Protein AF-A0A5C1AJJ4-F1 (afdb_monomer_lite)

Organism: NCBI:txid2598579

Foldseek 3Di:
DDADQDFQQNLLVVVLVVCLVVQADPVRDGDCVSVLLVVLCVLVCVQGRRPGLQPQAQVSLVVSLVVCQVVQAAQVSSQVSLVSVLVSVVVCVVVSNYDPVRSVRSVPRDGDDPPPDSRDHDDDDDDDDD

Secondary structure (DSSP, 8-state):
-PPP--BHHHHHHHHHHHHHHHSB-TTSPBPHHHHHHHHHHHHHHHHHTTSBGGG--HHHHHHHHHHHHHTT--HHHHHHHHHHHHHHHHHHHHTTSS-HHHHHHHHT-PPPPTTSSSSPPPPP-PPPP-

pLDDT: mean 89.38, std 11.58, range [46.22, 98.19]

InterPro domains:
  IPR011010 DNA breaking-rejoining enzyme, catalytic core [SSF56349] (7-107)

Sequence (130 aa):
MTHPDVSLNELILAFLTHAKTHCRRADGTATNEQMEFRQAFKPLKKLHGESLAAEFGPAKLKAVREAMVEAGICRTLVNRRVLRVRFLFRWAVEQEMVLTTVYHSLKTVIGLQFGRTPAPETDPITPVEA

Radius of gyration: 16.15 Å; chains: 1; bounding box: 48×40×42 Å

Structure (mmCIF, N/CA/C/O backbone):
data_AF-A0A5C1AJJ4-F1
#
_entry.id   AF-A0A5C1AJJ4-F1
#
loop_
_atom_site.group_PDB
_atom_site.id
_atom_site.type_symbol
_atom_site.label_atom_id
_atom_site.label_alt_id
_atom_site.label_comp_id
_atom_site.label_asym_id
_atom_site.label_entity_id
_atom_site.label_seq_id
_atom_site.pdbx_PDB_ins_code
_atom_site.Cartn_x
_atom_site.Cartn_y
_atom_site.Cartn_z
_atom_site.occupancy
_atom_site.B_iso_or_equiv
_atom_site.auth_seq_id
_atom_site.auth_comp_id
_atom_site.auth_asym_id
_atom_site.auth_atom_id
_atom_site.pdbx_PDB_model_num
ATOM 1 N N . MET A 1 1 ? -12.024 -3.814 21.677 1.00 46.22 1 MET A N 1
ATOM 2 C CA . MET A 1 1 ? -11.658 -2.439 21.284 1.00 46.22 1 MET A CA 1
ATOM 3 C C . MET A 1 1 ? -12.117 -2.249 19.853 1.00 46.22 1 MET A C 1
ATOM 5 O O . MET A 1 1 ? -11.572 -2.878 18.955 1.00 46.22 1 MET A O 1
ATOM 9 N N . THR A 1 2 ? -13.207 -1.513 19.670 1.00 53.50 2 THR A N 1
ATOM 10 C CA . THR A 1 2 ? -13.737 -1.108 18.365 1.00 53.50 2 THR A CA 1
ATOM 11 C C . THR A 1 2 ? -12.929 0.096 17.895 1.00 53.50 2 THR A C 1
ATOM 13 O O . THR A 1 2 ? -12.893 1.117 18.575 1.00 53.50 2 THR A O 1
ATOM 16 N N . HIS A 1 3 ? -12.211 -0.058 16.786 1.00 63.03 3 HIS A N 1
ATOM 17 C CA . HIS A 1 3 ? -11.563 1.067 16.115 1.00 63.03 3 HIS A CA 1
ATOM 18 C C . HIS A 1 3 ? -12.622 1.871 15.354 1.00 63.03 3 HIS A C 1
ATOM 20 O O . HIS A 1 3 ? -13.657 1.299 15.009 1.00 63.03 3 HIS A O 1
ATOM 26 N N . PRO A 1 4 ? -12.400 3.173 15.114 1.00 70.44 4 PRO A N 1
ATOM 27 C CA . PRO A 1 4 ? -13.341 3.990 14.357 1.00 70.44 4 PRO A CA 1
ATOM 28 C C . PRO A 1 4 ? -13.596 3.403 12.960 1.00 70.44 4 PRO A C 1
ATOM 30 O O . PRO A 1 4 ? -12.679 2.872 12.328 1.00 70.44 4 PRO A O 1
ATOM 33 N N . ASP A 1 5 ? -14.834 3.530 12.475 1.00 84.56 5 ASP A N 1
ATOM 34 C CA . ASP A 1 5 ? -15.271 3.094 11.141 1.00 84.56 5 ASP A CA 1
ATOM 35 C C . ASP A 1 5 ? -14.694 4.009 10.049 1.00 84.56 5 ASP A C 1
ATOM 37 O O . ASP A 1 5 ? -15.394 4.791 9.413 1.00 84.56 5 ASP A O 1
ATOM 41 N N . VAL A 1 6 ? -13.375 3.945 9.859 1.00 94.31 6 VAL A N 1
ATOM 42 C CA . VAL A 1 6 ? -12.645 4.755 8.880 1.00 94.31 6 VAL A CA 1
ATOM 43 C C . VAL A 1 6 ? -12.639 4.042 7.531 1.00 94.31 6 VAL A C 1
ATOM 45 O O . VAL A 1 6 ? -12.158 2.910 7.404 1.00 94.31 6 VAL A O 1
ATOM 48 N N . SER A 1 7 ? -13.119 4.721 6.493 1.00 96.81 7 SER A N 1
ATOM 49 C CA . SER A 1 7 ? -13.002 4.266 5.107 1.00 96.81 7 SER A CA 1
ATOM 50 C C . SER A 1 7 ? -11.563 4.369 4.592 1.00 96.81 7 SER A C 1
ATOM 52 O O . SER A 1 7 ? -10.743 5.162 5.064 1.00 96.81 7 SER A O 1
ATOM 54 N N . LEU A 1 8 ? -11.228 3.606 3.551 1.00 96.94 8 LEU A N 1
ATOM 55 C CA . LEU A 1 8 ? -9.907 3.717 2.927 1.00 96.94 8 LEU A CA 1
ATOM 56 C C . LEU A 1 8 ? -9.646 5.100 2.320 1.00 96.94 8 LEU A C 1
ATOM 58 O O . LEU A 1 8 ? -8.504 5.555 2.330 1.00 96.94 8 LEU A O 1
ATOM 62 N N . ASN A 1 9 ? -10.676 5.791 1.833 1.00 97.00 9 ASN A N 1
ATOM 63 C CA . ASN A 1 9 ? -10.563 7.165 1.350 1.00 97.00 9 ASN A CA 1
ATOM 64 C C . ASN A 1 9 ? -10.148 8.131 2.462 1.00 97.00 9 ASN A C 1
ATOM 66 O O . ASN A 1 9 ? -9.228 8.927 2.260 1.00 97.00 9 ASN A O 1
ATOM 70 N N . GLU A 1 10 ? -10.787 8.046 3.627 1.00 96.69 10 GLU A N 1
ATOM 71 C CA . GLU A 1 10 ? -10.448 8.868 4.791 1.00 96.69 10 GLU A CA 1
ATOM 72 C C . GLU A 1 10 ? -9.045 8.546 5.300 1.00 96.69 10 GLU A C 1
ATOM 74 O O . GLU A 1 10 ? -8.256 9.461 5.537 1.00 96.69 10 GLU A O 1
ATOM 79 N N . LEU A 1 11 ? -8.684 7.260 5.366 1.00 96.56 11 LEU A N 1
ATOM 80 C CA . LEU A 1 11 ? -7.344 6.843 5.768 1.00 96.56 11 LEU A CA 1
ATOM 81 C C . LEU A 1 11 ? -6.264 7.382 4.814 1.00 96.56 11 LEU A C 1
ATOM 83 O O . LEU A 1 11 ? -5.248 7.923 5.254 1.00 96.56 11 LEU A O 1
ATOM 87 N N . ILE A 1 12 ? -6.485 7.272 3.500 1.00 96.38 12 ILE A N 1
ATOM 88 C CA . ILE A 1 12 ? -5.578 7.816 2.480 1.00 96.38 12 ILE A CA 1
ATOM 89 C C . ILE A 1 12 ? -5.474 9.339 2.613 1.00 96.38 12 ILE A C 1
ATOM 91 O O . ILE A 1 12 ? -4.375 9.887 2.516 1.00 96.38 12 ILE A O 1
ATOM 95 N N . LEU A 1 13 ? -6.591 10.038 2.824 1.00 94.94 13 LEU A N 1
ATOM 96 C CA . LEU A 1 13 ? -6.607 11.494 2.960 1.00 94.94 13 LEU A CA 1
ATOM 97 C C . LEU A 1 13 ? -5.840 11.956 4.207 1.00 94.94 13 LEU A C 1
ATOM 99 O O . LEU A 1 13 ? -5.026 12.883 4.113 1.00 94.94 13 LEU A O 1
ATOM 103 N N . ALA A 1 14 ? -6.054 11.287 5.342 1.00 94.81 14 ALA A N 1
ATOM 104 C CA . ALA A 1 14 ? -5.349 11.548 6.592 1.00 94.81 14 ALA A CA 1
ATOM 105 C C . ALA A 1 14 ? -3.838 11.336 6.419 1.00 94.81 14 ALA A C 1
ATOM 107 O O . ALA A 1 14 ? -3.043 12.236 6.704 1.00 94.81 14 ALA A O 1
ATOM 108 N N . PHE A 1 15 ? -3.438 10.207 5.825 1.00 94.56 15 PHE A N 1
ATOM 109 C CA . PHE A 1 15 ? -2.032 9.918 5.553 1.00 94.56 15 PHE A CA 1
ATOM 110 C C . PHE A 1 15 ? -1.399 10.931 4.599 1.00 94.56 15 PHE A C 1
ATOM 112 O O . PHE A 1 15 ? -0.300 11.410 4.850 1.00 94.56 15 PHE A O 1
ATOM 119 N N . LEU A 1 16 ? -2.063 11.291 3.497 1.00 91.06 16 LEU A N 1
ATOM 120 C CA . LEU A 1 16 ? -1.509 12.263 2.549 1.00 91.06 16 LEU A CA 1
ATOM 121 C C . LEU A 1 16 ? -1.379 13.657 3.171 1.00 91.06 16 LEU A C 1
ATOM 123 O O . LEU A 1 16 ? -0.497 14.417 2.775 1.00 91.06 16 LEU A O 1
ATOM 127 N N . THR A 1 17 ? -2.229 13.998 4.138 1.00 90.00 17 THR A N 1
ATOM 128 C CA . THR A 1 17 ? -2.101 15.232 4.923 1.00 90.00 17 THR A CA 1
ATOM 129 C C . THR A 1 17 ? -0.878 15.176 5.837 1.00 90.00 17 THR A C 1
ATOM 131 O O . THR A 1 17 ? -0.090 16.119 5.842 1.00 90.00 17 THR A O 1
ATOM 134 N N . HIS A 1 18 ? -0.650 14.047 6.511 1.00 88.25 18 HIS A N 1
ATOM 135 C CA . HIS A 1 18 ? 0.548 13.809 7.319 1.00 88.25 18 HIS A CA 1
ATOM 136 C C . HIS A 1 18 ? 1.841 13.779 6.476 1.00 88.25 18 HIS A C 1
ATOM 138 O O . HIS A 1 18 ? 2.830 14.434 6.801 1.00 88.25 18 HIS A O 1
ATOM 144 N N . ALA A 1 19 ? 1.837 13.094 5.333 1.00 83.31 19 ALA A N 1
ATOM 145 C CA . ALA A 1 19 ? 2.994 13.007 4.445 1.00 83.31 19 ALA A CA 1
ATOM 146 C C . ALA A 1 19 ? 3.391 14.380 3.877 1.00 83.31 19 ALA A C 1
ATOM 148 O O . ALA A 1 19 ? 4.573 14.651 3.685 1.00 83.31 19 ALA A O 1
ATOM 149 N N . LYS A 1 20 ? 2.433 15.289 3.645 1.00 76.12 20 LYS A N 1
ATOM 150 C CA . LYS A 1 20 ? 2.729 16.659 3.183 1.00 76.12 20 LYS A CA 1
ATOM 151 C C . LYS A 1 20 ? 3.569 17.470 4.168 1.00 76.12 20 LYS A C 1
ATOM 153 O O . LYS A 1 20 ? 4.304 18.356 3.726 1.00 76.12 20 LYS A O 1
ATOM 158 N N . THR A 1 21 ? 3.436 17.226 5.470 1.00 70.56 21 THR A N 1
ATOM 159 C CA . THR A 1 21 ? 4.193 17.967 6.487 1.00 70.56 21 THR A CA 1
ATOM 160 C C . THR A 1 21 ? 5.609 17.418 6.652 1.00 70.56 21 THR A C 1
ATOM 162 O O . THR A 1 21 ? 6.518 18.201 6.901 1.00 70.56 21 THR A O 1
ATOM 165 N N . HIS A 1 22 ? 5.813 16.116 6.418 1.00 64.75 22 HIS A N 1
ATOM 166 C CA . HIS A 1 22 ? 7.095 15.432 6.634 1.00 64.75 22 HIS A CA 1
ATOM 167 C C . HIS A 1 22 ? 7.957 15.306 5.366 1.00 64.75 22 HIS A C 1
ATOM 169 O O . HIS A 1 22 ? 9.180 15.376 5.432 1.00 64.75 22 HIS A O 1
ATOM 175 N N . CYS A 1 23 ? 7.345 15.164 4.188 1.00 60.78 23 CYS A N 1
ATOM 176 C CA . CYS A 1 23 ? 8.046 14.996 2.912 1.00 60.78 23 CYS A CA 1
ATOM 177 C C . CYS A 1 23 ? 8.377 16.356 2.273 1.00 60.78 23 CYS A C 1
ATOM 179 O O . CYS A 1 23 ? 7.888 16.682 1.181 1.00 60.78 23 CYS A O 1
ATOM 181 N N . ARG A 1 24 ? 9.179 17.164 2.972 1.00 65.50 24 ARG A N 1
ATOM 182 C CA . ARG A 1 24 ? 9.757 18.411 2.458 1.00 65.50 24 ARG A CA 1
ATOM 183 C C . ARG A 1 24 ? 11.272 18.309 2.461 1.00 65.50 24 ARG A C 1
ATOM 185 O O . ARG A 1 24 ? 11.867 17.802 3.407 1.00 65.50 24 ARG A O 1
ATOM 192 N N . ARG A 1 25 ? 11.898 18.788 1.391 1.00 63.78 25 ARG A N 1
ATOM 193 C CA . ARG A 1 25 ? 13.344 19.024 1.390 1.00 63.78 25 ARG A CA 1
ATOM 194 C C . ARG A 1 25 ? 13.670 20.191 2.327 1.00 63.78 25 ARG A C 1
ATOM 196 O O . ARG A 1 25 ? 12.783 20.966 2.686 1.00 63.78 25 ARG A O 1
ATOM 203 N N . ALA A 1 26 ? 14.945 20.340 2.681 1.00 61.88 26 ALA A N 1
ATOM 204 C CA . ALA A 1 26 ? 15.425 21.469 3.484 1.00 61.88 26 ALA A CA 1
ATOM 205 C C . ALA A 1 26 ? 15.096 22.842 2.853 1.00 61.88 26 ALA A C 1
ATOM 207 O O . ALA A 1 26 ? 14.958 23.825 3.569 1.00 61.88 26 ALA A O 1
ATOM 208 N N . ASP A 1 27 ? 14.905 22.892 1.528 1.00 67.50 27 ASP A N 1
ATOM 209 C CA . ASP A 1 27 ? 14.486 24.077 0.762 1.00 67.50 27 ASP A CA 1
ATOM 210 C C . ASP A 1 27 ? 12.955 24.308 0.729 1.00 67.50 27 ASP A C 1
ATOM 212 O O . ASP A 1 27 ? 12.471 25.225 0.069 1.00 67.50 27 ASP A O 1
ATOM 216 N N . GLY A 1 28 ? 12.167 23.468 1.410 1.00 61.25 28 GLY A N 1
ATOM 217 C CA . GLY A 1 28 ? 10.707 23.559 1.466 1.00 61.25 28 GLY A CA 1
ATOM 218 C C . GLY A 1 28 ? 9.960 22.944 0.275 1.00 61.25 28 GLY A C 1
ATOM 219 O O . GLY A 1 28 ? 8.726 22.845 0.338 1.00 61.25 28 GLY A O 1
ATOM 220 N N . THR A 1 29 ? 10.659 22.481 -0.771 1.00 65.19 29 THR A N 1
ATOM 221 C CA . THR A 1 29 ? 10.046 21.825 -1.937 1.00 65.19 29 THR A CA 1
ATOM 222 C C . THR A 1 29 ? 9.507 20.438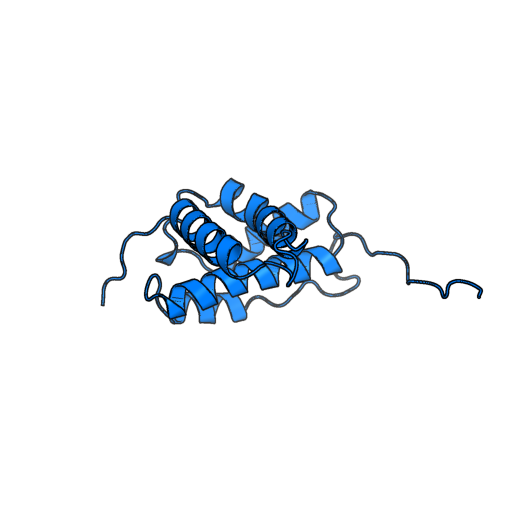 -1.588 1.00 65.19 29 THR A C 1
ATOM 224 O O . THR A 1 29 ? 10.063 19.705 -0.763 1.00 65.19 29 THR A O 1
ATOM 227 N N . ALA A 1 30 ? 8.398 20.053 -2.227 1.00 60.81 30 ALA A N 1
ATOM 228 C CA . ALA A 1 30 ? 7.847 18.712 -2.075 1.00 60.81 30 ALA A CA 1
ATOM 229 C C . ALA A 1 30 ? 8.808 17.679 -2.687 1.00 60.81 30 ALA A C 1
ATOM 231 O O . ALA A 1 30 ? 9.270 17.830 -3.823 1.00 60.81 30 ALA A O 1
ATOM 232 N N . THR A 1 31 ? 9.108 16.608 -1.953 1.00 65.44 31 THR A N 1
ATOM 233 C CA . THR A 1 31 ? 9.854 15.477 -2.516 1.00 65.44 31 THR A CA 1
ATOM 234 C C . THR A 1 31 ? 8.965 14.663 -3.463 1.00 65.44 31 THR A C 1
ATOM 236 O O . THR A 1 31 ? 7.742 14.592 -3.304 1.00 65.44 31 THR A O 1
ATOM 239 N N . ASN A 1 32 ? 9.590 13.977 -4.431 1.00 74.44 32 ASN A N 1
ATOM 240 C CA . ASN A 1 32 ? 8.899 13.047 -5.341 1.00 74.44 32 ASN A CA 1
ATOM 241 C C . ASN A 1 32 ? 8.155 11.928 -4.586 1.00 74.44 32 ASN A C 1
ATOM 243 O O . ASN A 1 32 ? 7.237 11.313 -5.119 1.00 74.44 32 ASN A O 1
ATOM 247 N N . GLU A 1 33 ? 8.504 11.696 -3.323 1.00 76.75 33 GLU A N 1
ATOM 248 C CA . GLU A 1 33 ? 7.881 10.719 -2.437 1.00 76.75 33 GLU A CA 1
ATOM 249 C C . GLU A 1 33 ? 6.369 10.933 -2.254 1.00 76.75 33 GLU A C 1
ATOM 251 O O . GLU A 1 33 ? 5.604 9.968 -2.267 1.00 76.75 33 GLU A O 1
ATOM 256 N N . GLN A 1 34 ? 5.899 12.186 -2.192 1.00 80.56 34 GLN A N 1
ATOM 257 C CA . GLN A 1 34 ? 4.458 12.457 -2.127 1.00 80.56 34 GLN A CA 1
ATOM 258 C C . GLN A 1 34 ? 3.734 11.999 -3.399 1.00 80.56 34 GLN A C 1
ATOM 260 O O . GLN A 1 34 ? 2.620 11.471 -3.333 1.00 80.56 34 GLN A O 1
ATOM 265 N N . MET A 1 35 ? 4.359 12.199 -4.563 1.00 85.25 35 MET A N 1
ATOM 266 C CA . MET A 1 35 ? 3.819 11.735 -5.840 1.00 85.25 35 MET A CA 1
ATOM 267 C C . MET A 1 35 ? 3.778 10.206 -5.871 1.00 85.25 35 MET A C 1
ATOM 269 O O . MET A 1 35 ? 2.763 9.622 -6.243 1.00 85.25 35 MET A O 1
ATOM 273 N N . GLU A 1 36 ? 4.838 9.554 -5.398 1.00 90.12 36 GLU A N 1
ATOM 274 C CA . GLU A 1 36 ? 4.926 8.098 -5.320 1.00 90.12 36 GLU A CA 1
ATOM 275 C C . GLU A 1 36 ? 3.828 7.473 -4.447 1.00 90.12 36 GLU A C 1
ATOM 277 O O . GLU A 1 36 ? 3.243 6.458 -4.833 1.00 90.12 36 GLU A O 1
ATOM 282 N N . PHE A 1 37 ? 3.493 8.084 -3.304 1.00 92.06 37 PHE A N 1
ATOM 283 C CA . PHE A 1 37 ? 2.361 7.646 -2.481 1.00 92.06 37 PHE A CA 1
ATOM 284 C C . PHE A 1 37 ? 1.029 7.802 -3.213 1.00 92.06 37 PHE A C 1
ATOM 286 O O . PHE A 1 37 ? 0.247 6.853 -3.274 1.00 92.06 37 PHE A O 1
ATOM 293 N N . ARG A 1 38 ? 0.782 8.956 -3.847 1.00 92.44 38 ARG A N 1
ATOM 294 C CA . ARG A 1 38 ? -0.447 9.171 -4.632 1.00 92.44 38 ARG A CA 1
ATOM 295 C C . ARG A 1 38 ? -0.593 8.141 -5.752 1.00 92.44 38 ARG A C 1
ATOM 297 O O . ARG A 1 38 ? -1.678 7.592 -5.939 1.00 92.44 38 ARG A O 1
ATOM 304 N N . GLN A 1 39 ? 0.492 7.845 -6.465 1.00 94.62 39 GLN A N 1
ATOM 305 C CA . GLN A 1 39 ? 0.500 6.840 -7.530 1.00 94.62 39 GLN A CA 1
ATOM 306 C C . GLN A 1 39 ? 0.273 5.422 -6.988 1.00 94.62 39 GLN A C 1
ATOM 308 O O . GLN A 1 39 ? -0.450 4.639 -7.605 1.00 94.62 39 GLN A O 1
ATOM 313 N N . ALA A 1 40 ? 0.841 5.091 -5.825 1.00 95.44 40 ALA A N 1
ATOM 314 C CA . ALA A 1 40 ? 0.626 3.802 -5.171 1.00 95.44 40 ALA A CA 1
ATOM 315 C C . ALA A 1 40 ? -0.822 3.619 -4.686 1.00 95.44 40 ALA A C 1
ATOM 317 O O . ALA A 1 40 ? -1.366 2.521 -4.790 1.00 95.44 40 ALA A O 1
ATOM 318 N N . PHE A 1 41 ? -1.461 4.684 -4.193 1.00 96.75 41 PHE A N 1
ATOM 319 C CA . PHE A 1 41 ? -2.816 4.624 -3.635 1.00 96.75 41 PHE A CA 1
ATOM 320 C C . PHE A 1 41 ? -3.927 4.755 -4.679 1.00 96.75 41 PHE A C 1
ATOM 322 O O . PHE A 1 41 ? -5.072 4.432 -4.381 1.00 96.75 41 PHE A O 1
ATOM 329 N N . LYS A 1 42 ? -3.623 5.178 -5.912 1.00 96.50 42 LYS A N 1
ATOM 330 C CA . LYS A 1 42 ? -4.615 5.298 -6.993 1.00 96.50 42 LYS A CA 1
ATOM 331 C C . LYS A 1 42 ? -5.439 4.011 -7.226 1.00 96.50 42 LYS A C 1
ATOM 333 O O . LYS A 1 42 ? -6.666 4.115 -7.214 1.00 96.50 42 LYS A O 1
ATOM 338 N N . PRO A 1 43 ? -4.841 2.812 -7.401 1.00 97.19 43 PRO A N 1
ATOM 339 C CA . PRO A 1 43 ? -5.613 1.573 -7.553 1.00 97.19 43 PRO A CA 1
ATOM 340 C C . PRO A 1 43 ? -6.323 1.145 -6.260 1.00 97.19 43 PRO A C 1
ATOM 342 O O . PRO A 1 43 ? -7.446 0.657 -6.328 1.00 97.19 43 PRO A O 1
ATOM 345 N N . LEU A 1 44 ? -5.724 1.393 -5.087 1.00 97.19 44 LEU A N 1
ATOM 346 C CA . LEU A 1 44 ? -6.358 1.138 -3.787 1.00 97.19 44 LEU A CA 1
ATOM 347 C C . LEU A 1 44 ? -7.665 1.930 -3.641 1.00 97.19 44 LEU A C 1
ATOM 349 O O . LEU A 1 44 ? -8.709 1.351 -3.357 1.00 97.19 44 LEU A O 1
ATOM 353 N N . LYS A 1 45 ? -7.610 3.239 -3.912 1.00 96.94 45 LYS A N 1
ATOM 354 C CA . LYS A 1 45 ? -8.772 4.132 -3.923 1.00 96.94 45 LYS A CA 1
ATOM 355 C C . LYS A 1 45 ? -9.831 3.660 -4.920 1.00 96.94 45 LYS A C 1
ATOM 357 O O . LYS A 1 45 ? -11.005 3.617 -4.579 1.00 96.94 45 LYS A O 1
ATOM 362 N N . LYS A 1 46 ? -9.424 3.326 -6.150 1.00 97.12 46 LYS A N 1
ATOM 363 C CA . LYS A 1 46 ? -10.355 2.936 -7.220 1.00 97.12 46 LYS A CA 1
ATOM 364 C C . LYS A 1 46 ? -11.146 1.671 -6.871 1.00 97.12 46 LYS A C 1
ATOM 366 O O . LYS A 1 46 ? -12.323 1.607 -7.191 1.00 97.12 46 LYS A O 1
ATOM 371 N N . LEU A 1 47 ? -10.500 0.676 -6.263 1.00 97.31 47 LEU A N 1
ATOM 372 C CA . LEU A 1 47 ? -11.115 -0.630 -6.005 1.00 97.31 47 LEU A CA 1
ATOM 373 C C . LEU A 1 47 ? -11.829 -0.712 -4.654 1.00 97.31 47 LEU A C 1
ATOM 375 O O . LEU A 1 47 ? -12.811 -1.436 -4.528 1.00 97.31 47 LEU A O 1
ATOM 379 N N . HIS A 1 48 ? -11.313 -0.019 -3.638 1.00 97.62 48 HIS A N 1
ATOM 380 C CA . HIS A 1 48 ? -11.729 -0.227 -2.251 1.00 97.62 48 HIS A CA 1
ATOM 381 C C . HIS A 1 48 ? -11.895 1.073 -1.455 1.00 97.62 48 HIS A C 1
ATOM 383 O O . HIS A 1 48 ? -12.012 1.009 -0.240 1.00 97.62 48 HIS A O 1
ATOM 389 N N . GLY A 1 49 ? -11.905 2.251 -2.088 1.00 95.06 49 GLY A N 1
ATOM 390 C CA . GLY A 1 49 ? -11.905 3.539 -1.379 1.00 95.06 49 GLY A CA 1
ATOM 391 C C . GLY A 1 49 ? -13.033 3.713 -0.354 1.00 95.06 49 GLY A C 1
ATOM 392 O O . GLY A 1 49 ? -12.807 4.290 0.705 1.00 95.06 49 GLY A O 1
ATOM 393 N N . GLU A 1 50 ? -14.220 3.182 -0.639 1.00 95.94 50 GLU A N 1
ATOM 394 C CA . GLU A 1 50 ? -15.392 3.253 0.250 1.00 95.94 50 GLU A CA 1
ATOM 395 C C . GLU A 1 50 ? -15.452 2.107 1.269 1.00 95.94 50 GLU A C 1
ATOM 397 O O . GLU A 1 50 ? -16.242 2.147 2.204 1.00 95.94 50 GLU A O 1
ATOM 402 N N . SER A 1 51 ? -14.613 1.078 1.118 1.00 95.12 51 SER A N 1
ATOM 403 C CA . SER A 1 51 ? -14.554 -0.020 2.080 1.00 95.12 51 SER A CA 1
ATOM 404 C C . SER A 1 51 ? -13.928 0.439 3.395 1.00 95.12 51 SER A C 1
ATOM 406 O O . SER A 1 51 ? -12.983 1.236 3.401 1.00 95.12 51 SER A O 1
ATOM 408 N N . LEU A 1 52 ? -14.388 -0.149 4.500 1.00 96.38 52 LEU A N 1
ATOM 409 C CA . LEU A 1 52 ? -13.772 0.036 5.810 1.00 96.38 52 LEU A CA 1
ATOM 410 C C . LEU A 1 52 ? -12.318 -0.448 5.795 1.00 96.38 52 LEU A C 1
ATOM 412 O O . LEU A 1 52 ? -12.006 -1.546 5.319 1.00 96.38 52 LEU A O 1
ATOM 416 N N . ALA A 1 53 ? -11.419 0.358 6.361 1.00 96.00 53 ALA A N 1
ATOM 417 C CA . ALA A 1 53 ? -10.004 0.023 6.468 1.00 96.00 53 ALA A CA 1
ATOM 418 C C . ALA A 1 53 ? -9.775 -1.220 7.346 1.00 96.00 53 ALA A C 1
ATOM 420 O O . ALA A 1 53 ? -8.868 -2.007 7.071 1.00 96.00 53 ALA A O 1
ATOM 421 N N . ALA A 1 54 ? -10.634 -1.440 8.348 1.00 94.56 54 ALA A N 1
ATOM 422 C CA . ALA A 1 54 ? -10.607 -2.619 9.214 1.00 94.56 54 ALA A CA 1
ATOM 423 C C . ALA A 1 54 ? -10.877 -3.936 8.460 1.00 94.56 54 ALA A C 1
ATOM 425 O O . ALA A 1 54 ? -10.384 -4.991 8.854 1.00 94.56 54 ALA A O 1
ATOM 426 N N . GLU A 1 55 ? -11.607 -3.879 7.345 1.00 93.94 55 GLU A N 1
ATOM 427 C CA . GLU A 1 55 ? -11.925 -5.040 6.508 1.00 93.94 55 GLU A CA 1
ATOM 428 C C . GLU A 1 55 ? -10.928 -5.238 5.360 1.00 93.94 55 GLU A C 1
ATOM 430 O O . GLU A 1 55 ? -11.142 -6.061 4.456 1.00 93.94 55 GLU A O 1
ATOM 435 N N . PHE A 1 56 ? -9.869 -4.431 5.305 1.00 96.81 56 PHE A N 1
ATOM 436 C CA . PHE A 1 56 ? -8.879 -4.551 4.253 1.00 96.81 56 PHE A CA 1
ATOM 437 C C . PHE A 1 56 ? -7.916 -5.698 4.551 1.00 96.81 56 PHE A C 1
ATOM 439 O O . PHE A 1 56 ? -7.175 -5.679 5.528 1.00 96.81 56 PHE A O 1
ATOM 446 N N . GLY A 1 57 ? -7.909 -6.708 3.682 1.00 96.94 57 GLY A N 1
ATOM 447 C CA . GLY A 1 57 ? -7.146 -7.933 3.901 1.00 96.94 57 GLY A CA 1
ATOM 448 C C . GLY A 1 57 ? -6.271 -8.349 2.717 1.00 96.94 57 GLY A C 1
ATOM 449 O O . GLY A 1 57 ? -6.260 -7.696 1.667 1.00 96.94 57 GLY A O 1
ATOM 450 N N . PRO A 1 58 ? -5.568 -9.490 2.846 1.00 98.19 58 PRO A N 1
ATOM 451 C CA . PRO A 1 58 ? -4.644 -9.996 1.832 1.00 98.19 58 PRO A CA 1
ATOM 452 C C 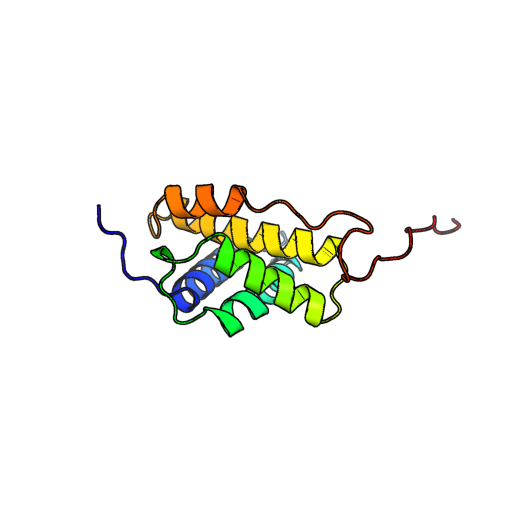. PRO A 1 58 ? -5.268 -10.168 0.442 1.00 98.19 5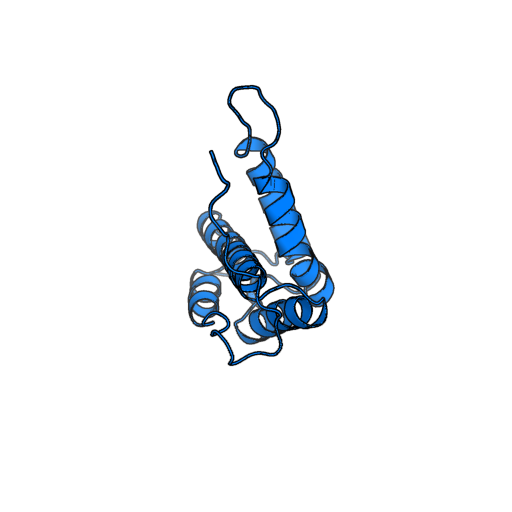8 PRO A C 1
ATOM 454 O O . PRO A 1 58 ? -4.607 -9.901 -0.558 1.00 98.19 58 PRO A O 1
ATOM 457 N N . ALA A 1 59 ? -6.535 -10.590 0.363 1.00 97.94 59 ALA A N 1
ATOM 458 C CA . ALA A 1 59 ? -7.246 -10.755 -0.906 1.00 97.94 59 ALA A CA 1
ATOM 459 C C . ALA A 1 59 ? -7.438 -9.415 -1.638 1.00 97.94 59 ALA A C 1
ATOM 461 O O . ALA A 1 59 ? -7.073 -9.295 -2.805 1.00 97.94 59 ALA A O 1
ATOM 462 N N . LYS A 1 60 ? -7.908 -8.381 -0.926 1.00 98.19 60 LYS A N 1
ATOM 463 C CA . LYS A 1 60 ? -8.066 -7.021 -1.466 1.00 98.19 60 LYS A CA 1
ATOM 464 C C . LYS A 1 60 ? -6.711 -6.425 -1.877 1.00 98.19 60 LYS A C 1
ATOM 466 O O . LYS A 1 60 ? -6.587 -5.837 -2.947 1.00 98.19 60 LYS A O 1
ATOM 471 N N . LEU A 1 61 ? -5.645 -6.663 -1.102 1.00 98.19 61 LEU A N 1
ATOM 472 C CA . LEU A 1 61 ? -4.290 -6.241 -1.486 1.00 98.19 61 LEU A CA 1
ATOM 473 C C . LEU A 1 61 ? -3.784 -6.941 -2.759 1.00 98.19 61 LEU A C 1
ATOM 475 O O . LEU A 1 61 ? -3.138 -6.304 -3.592 1.00 98.19 61 LEU A O 1
ATOM 479 N N . LYS A 1 62 ? -4.082 -8.234 -2.937 1.00 98.12 62 LYS A N 1
ATOM 480 C CA . LYS A 1 62 ? -3.764 -8.960 -4.177 1.00 98.12 62 LYS A CA 1
ATOM 481 C C . LYS A 1 62 ? -4.537 -8.399 -5.373 1.00 98.12 62 LYS A C 1
ATOM 483 O O . LYS A 1 62 ? -3.924 -8.243 -6.419 1.00 98.12 62 LYS A O 1
ATOM 488 N N . ALA A 1 63 ? -5.809 -8.032 -5.211 1.00 97.94 63 ALA A N 1
ATOM 489 C CA . ALA A 1 63 ? -6.595 -7.390 -6.270 1.00 97.94 63 ALA A CA 1
ATOM 490 C C . ALA A 1 63 ? -6.014 -6.022 -6.673 1.00 97.94 63 ALA A C 1
ATOM 492 O O . ALA A 1 63 ? -5.846 -5.735 -7.854 1.00 97.94 63 ALA A O 1
ATOM 493 N N . VAL A 1 64 ? -5.605 -5.206 -5.695 1.00 98.06 64 VAL A N 1
ATOM 494 C CA . VAL A 1 64 ? -4.901 -3.936 -5.951 1.00 98.06 64 VAL A CA 1
ATOM 495 C C . VAL A 1 64 ? -3.599 -4.159 -6.717 1.00 98.06 64 VAL A C 1
ATOM 497 O O . VAL A 1 64 ? -3.281 -3.393 -7.624 1.00 98.06 64 VAL A O 1
ATOM 500 N N . ARG A 1 65 ? -2.842 -5.199 -6.356 1.00 97.75 65 ARG A N 1
ATOM 501 C CA . ARG A 1 65 ? -1.611 -5.586 -7.048 1.00 97.75 65 ARG A CA 1
ATOM 502 C C . ARG A 1 65 ? -1.887 -6.026 -8.485 1.00 97.75 65 ARG A C 1
ATOM 504 O O . ARG A 1 65 ? -1.166 -5.588 -9.372 1.00 97.75 65 ARG A O 1
ATOM 511 N N . GLU A 1 66 ? -2.915 -6.837 -8.706 1.00 97.06 66 GLU A N 1
ATOM 512 C CA . GLU A 1 66 ? -3.304 -7.308 -10.039 1.00 97.06 66 GLU A CA 1
ATOM 513 C C . GLU A 1 66 ? -3.707 -6.144 -10.945 1.00 97.06 66 GLU A C 1
ATOM 515 O O . GLU A 1 66 ? -3.168 -6.000 -12.033 1.00 97.06 66 GLU A O 1
ATOM 520 N N . ALA A 1 67 ? -4.507 -5.203 -10.440 1.00 97.62 67 ALA A N 1
ATOM 521 C CA . ALA A 1 67 ? -4.876 -4.007 -11.195 1.00 97.62 67 ALA A CA 1
ATOM 522 C C . ALA A 1 67 ? -3.668 -3.134 -11.597 1.00 97.62 67 ALA A C 1
ATOM 524 O O . ALA A 1 67 ? -3.742 -2.374 -12.562 1.00 97.62 67 ALA A O 1
ATOM 525 N N . MET A 1 68 ? -2.545 -3.203 -10.867 1.00 97.25 68 MET A N 1
ATOM 526 C CA . MET A 1 68 ? -1.302 -2.551 -11.297 1.00 97.25 68 MET A CA 1
ATOM 527 C C . MET A 1 68 ? -0.620 -3.317 -12.436 1.00 97.25 68 MET A C 1
ATOM 529 O O . MET A 1 68 ? -0.083 -2.690 -13.346 1.00 97.25 68 MET A O 1
ATOM 533 N N . VAL A 1 69 ? -0.638 -4.650 -12.378 1.00 96.38 69 VAL A N 1
ATOM 534 C CA . VAL A 1 69 ? -0.093 -5.528 -13.422 1.00 96.38 69 VAL A CA 1
ATOM 535 C C . VAL A 1 69 ? -0.879 -5.366 -14.722 1.00 96.38 69 VAL A C 1
ATOM 537 O O . VAL A 1 69 ? -0.277 -5.122 -15.763 1.00 96.38 69 VAL A O 1
ATOM 540 N N . GLU A 1 70 ? -2.211 -5.384 -14.650 1.00 95.50 70 GLU A N 1
ATOM 541 C CA . GLU A 1 70 ? -3.115 -5.139 -15.784 1.00 95.50 70 GLU A CA 1
ATOM 542 C C . GLU A 1 70 ? -2.921 -3.747 -16.402 1.00 95.50 70 GLU A C 1
ATOM 544 O O . GLU A 1 70 ? -3.080 -3.562 -17.606 1.00 95.50 70 GLU A O 1
ATOM 549 N N . ALA A 1 71 ? -2.521 -2.760 -15.596 1.00 94.50 71 ALA A N 1
ATOM 550 C CA . ALA A 1 71 ? -2.169 -1.423 -16.070 1.00 94.50 71 ALA A CA 1
ATOM 551 C C . AL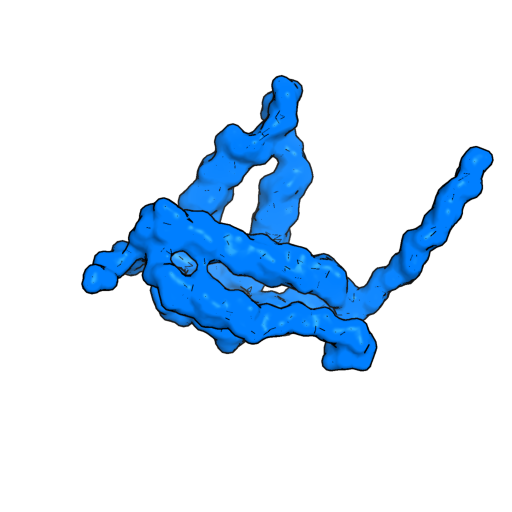A A 1 71 ? -0.774 -1.345 -16.731 1.00 94.50 71 ALA A C 1
ATOM 553 O O . ALA A 1 71 ? -0.294 -0.243 -17.000 1.00 94.50 71 ALA A O 1
ATOM 554 N N . GLY A 1 72 ? -0.100 -2.479 -16.954 1.00 94.31 72 GLY A N 1
ATOM 555 C CA . GLY A 1 72 ? 1.210 -2.553 -17.604 1.00 94.31 72 GLY A CA 1
ATOM 556 C C . GLY A 1 72 ? 2.371 -2.067 -16.733 1.00 94.31 72 GLY A C 1
ATOM 557 O O . GLY A 1 72 ? 3.436 -1.735 -17.248 1.00 94.31 72 GLY A O 1
ATOM 558 N N . ILE A 1 73 ? 2.192 -1.986 -15.411 1.00 95.69 73 ILE A N 1
ATOM 559 C CA . ILE A 1 73 ? 3.255 -1.535 -14.507 1.00 95.69 73 ILE A CA 1
ATOM 560 C C . ILE A 1 73 ? 4.256 -2.672 -14.295 1.00 95.69 73 ILE A C 1
ATOM 562 O O . ILE A 1 73 ? 3.880 -3.794 -13.957 1.00 95.69 73 ILE A O 1
ATOM 566 N N . CYS A 1 74 ? 5.549 -2.365 -14.424 1.00 94.81 74 CYS A N 1
ATOM 567 C CA . CYS A 1 74 ? 6.600 -3.359 -14.250 1.00 94.81 74 CYS A CA 1
ATOM 568 C C . CYS A 1 74 ? 6.648 -3.944 -12.827 1.00 94.81 74 CYS A C 1
ATOM 570 O O . CYS A 1 74 ? 6.370 -3.263 -11.830 1.00 94.81 74 CYS A O 1
ATOM 572 N N . ARG A 1 75 ? 7.063 -5.211 -12.717 1.00 96.06 75 ARG A N 1
ATOM 573 C CA . ARG A 1 75 ? 7.082 -6.001 -11.471 1.00 96.06 75 ARG A CA 1
ATOM 574 C C . ARG A 1 75 ? 7.729 -5.268 -10.293 1.00 96.06 75 ARG A C 1
ATOM 576 O O . ARG A 1 75 ? 7.206 -5.277 -9.175 1.00 96.06 75 ARG A O 1
ATOM 583 N N . THR A 1 76 ? 8.880 -4.639 -10.525 1.00 94.25 76 THR A N 1
ATOM 584 C CA . THR A 1 76 ? 9.650 -3.936 -9.487 1.00 94.25 76 THR A CA 1
ATOM 585 C C . THR A 1 76 ? 8.880 -2.740 -8.931 1.00 94.25 76 THR A C 1
ATOM 587 O O . THR A 1 76 ? 8.828 -2.552 -7.711 1.00 94.25 76 THR A O 1
ATOM 590 N N . LEU A 1 77 ? 8.214 -1.969 -9.795 1.00 94.75 77 LEU A N 1
ATOM 591 C CA . LEU A 1 77 ? 7.387 -0.839 -9.386 1.00 94.75 77 LEU A CA 1
ATOM 592 C C . LEU A 1 77 ? 6.090 -1.299 -8.711 1.00 94.75 77 LEU A C 1
ATOM 594 O O . LEU A 1 77 ? 5.706 -0.705 -7.701 1.00 94.75 77 LEU A O 1
ATOM 598 N N . VAL A 1 78 ? 5.462 -2.382 -9.182 1.00 97.06 78 VAL A N 1
ATOM 599 C CA . VAL A 1 78 ? 4.315 -3.000 -8.495 1.00 97.06 78 VAL A CA 1
ATOM 600 C C . VAL A 1 78 ? 4.691 -3.382 -7.063 1.00 97.06 78 VAL A C 1
ATOM 602 O O . VAL A 1 78 ? 4.021 -2.967 -6.117 1.00 97.06 78 VAL A O 1
ATOM 605 N N . ASN A 1 79 ? 5.806 -4.092 -6.871 1.00 97.06 79 ASN A N 1
ATOM 606 C CA . ASN A 1 79 ? 6.281 -4.474 -5.540 1.00 97.06 79 ASN A CA 1
ATOM 607 C C . ASN A 1 79 ? 6.546 -3.246 -4.649 1.00 97.06 79 ASN A C 1
ATOM 609 O O . ASN A 1 79 ? 6.109 -3.226 -3.496 1.00 97.06 79 ASN A O 1
ATOM 613 N N . ARG A 1 80 ? 7.183 -2.187 -5.174 1.00 95.75 80 ARG A N 1
ATOM 614 C CA . ARG A 1 80 ? 7.384 -0.927 -4.428 1.00 95.75 80 ARG A CA 1
ATOM 615 C C . ARG A 1 80 ? 6.061 -0.268 -4.029 1.00 95.75 80 ARG A C 1
ATOM 617 O O . ARG A 1 80 ? 5.923 0.189 -2.897 1.00 95.75 80 ARG A O 1
ATOM 624 N N . ARG A 1 81 ? 5.072 -0.222 -4.924 1.00 96.88 81 ARG A N 1
ATOM 625 C CA . ARG A 1 81 ? 3.752 0.364 -4.634 1.00 96.88 81 ARG A CA 1
ATOM 626 C C . ARG A 1 81 ? 2.977 -0.457 -3.602 1.00 96.88 81 ARG A C 1
ATOM 628 O O . ARG A 1 81 ? 2.400 0.129 -2.691 1.00 96.88 81 ARG A O 1
ATOM 635 N N . VAL A 1 82 ? 3.037 -1.788 -3.662 1.00 97.44 82 VAL A N 1
ATOM 636 C CA . VAL A 1 82 ? 2.456 -2.677 -2.636 1.00 97.44 82 VAL A CA 1
ATOM 637 C C . VAL A 1 82 ? 3.093 -2.437 -1.263 1.00 97.44 82 VAL A C 1
ATOM 639 O O . VAL A 1 82 ? 2.384 -2.388 -0.258 1.00 97.44 82 VAL A O 1
ATOM 642 N N . LEU A 1 83 ? 4.412 -2.225 -1.196 1.00 96.69 83 LEU A N 1
ATOM 643 C CA . LEU A 1 83 ? 5.079 -1.859 0.058 1.00 96.69 83 LEU A CA 1
ATOM 644 C C . LEU A 1 83 ? 4.587 -0.515 0.609 1.00 96.69 83 LEU A C 1
ATOM 646 O O . LEU A 1 83 ? 4.389 -0.399 1.815 1.00 96.69 83 LEU A O 1
ATOM 650 N N . ARG A 1 84 ? 4.314 0.473 -0.250 1.00 95.94 84 ARG A N 1
ATOM 651 C CA . ARG A 1 84 ? 3.728 1.757 0.172 1.00 95.94 84 ARG A CA 1
ATOM 652 C C . ARG A 1 84 ? 2.302 1.610 0.688 1.00 95.94 84 ARG A C 1
ATOM 654 O O . ARG A 1 84 ? 1.960 2.231 1.687 1.00 95.94 84 ARG A O 1
ATOM 661 N N . VAL A 1 85 ? 1.494 0.746 0.072 1.00 97.31 85 VAL A N 1
ATOM 662 C CA . VAL A 1 85 ? 0.177 0.389 0.623 1.00 97.31 85 VAL A CA 1
ATOM 663 C C . VAL A 1 85 ? 0.343 -0.235 2.007 1.00 97.31 85 VAL A C 1
ATOM 665 O O . VAL A 1 85 ? -0.312 0.191 2.945 1.00 97.31 85 VAL A O 1
ATOM 668 N N . ARG A 1 86 ? 1.276 -1.172 2.201 1.00 97.06 86 ARG A N 1
ATOM 669 C CA . ARG A 1 86 ? 1.553 -1.729 3.538 1.00 97.06 86 ARG A CA 1
ATOM 670 C C . ARG A 1 86 ? 2.034 -0.670 4.536 1.00 97.06 86 ARG A C 1
ATOM 672 O O . ARG A 1 86 ? 1.690 -0.755 5.711 1.00 97.06 86 ARG A O 1
ATOM 679 N N . PHE A 1 87 ? 2.809 0.312 4.082 1.00 95.81 87 PHE A N 1
ATOM 680 C CA . PHE A 1 87 ? 3.273 1.425 4.909 1.00 95.81 87 PHE A CA 1
ATOM 681 C C . PHE A 1 87 ? 2.117 2.312 5.391 1.00 95.81 87 PHE A C 1
ATOM 683 O O . PHE A 1 87 ? 2.101 2.673 6.563 1.00 95.81 87 PHE A O 1
ATOM 690 N N . LEU A 1 88 ? 1.112 2.570 4.544 1.00 97.06 88 LEU A N 1
ATOM 691 C CA . LEU A 1 88 ? -0.125 3.254 4.944 1.00 97.06 88 LEU A CA 1
ATOM 692 C C . LEU A 1 88 ? -0.785 2.566 6.149 1.00 97.06 88 LEU A C 1
ATOM 694 O O . LEU A 1 88 ? -1.127 3.229 7.119 1.00 97.06 88 LEU A O 1
ATOM 698 N N . PHE A 1 89 ? -0.912 1.234 6.121 1.00 97.44 89 PHE A N 1
ATOM 699 C CA . PHE A 1 89 ? -1.513 0.479 7.228 1.00 97.44 89 PHE A CA 1
ATOM 700 C C . PHE A 1 89 ? -0.621 0.402 8.464 1.00 97.44 89 PHE A C 1
ATOM 702 O O . PHE A 1 89 ? -1.136 0.396 9.575 1.00 97.44 89 PHE A O 1
ATOM 709 N N . ARG A 1 90 ? 0.707 0.375 8.303 1.00 97.00 90 ARG A N 1
ATOM 710 C CA . ARG A 1 90 ? 1.624 0.513 9.442 1.00 97.00 90 ARG A CA 1
ATOM 711 C C . ARG A 1 90 ? 1.389 1.846 10.157 1.00 97.00 90 ARG A C 1
ATOM 713 O O . ARG A 1 90 ? 1.255 1.853 11.374 1.00 97.00 90 ARG A O 1
ATOM 720 N N . TRP A 1 91 ? 1.333 2.941 9.400 1.00 96.19 91 TRP A N 1
ATOM 721 C CA . TRP A 1 91 ? 1.051 4.271 9.939 1.00 96.19 91 TRP A CA 1
ATOM 722 C C . TRP A 1 91 ? -0.343 4.335 10.577 1.00 96.19 91 TRP A C 1
ATOM 724 O O . TRP A 1 91 ? -0.496 4.861 11.669 1.00 96.19 91 TRP A O 1
ATOM 734 N N . ALA A 1 92 ? -1.351 3.717 9.960 1.00 96.12 92 ALA A N 1
ATOM 735 C CA . ALA A 1 92 ? -2.701 3.647 10.518 1.00 96.12 92 ALA A CA 1
ATOM 736 C C . ALA A 1 92 ? -2.750 2.948 11.890 1.00 96.12 92 ALA A C 1
ATOM 738 O O . ALA A 1 92 ? -3.502 3.370 12.764 1.00 96.12 92 ALA A O 1
ATOM 739 N N . VAL A 1 93 ? -1.950 1.891 12.084 1.00 96.50 93 VAL A N 1
ATOM 740 C CA . VAL A 1 93 ? -1.808 1.208 13.383 1.00 96.50 93 VAL A CA 1
ATOM 741 C C . VAL A 1 93 ? -1.137 2.120 14.410 1.00 96.50 93 VAL A C 1
ATOM 743 O O . VAL A 1 93 ? -1.572 2.161 15.553 1.00 96.50 93 VAL A O 1
ATOM 746 N N . GLU A 1 94 ? -0.106 2.866 14.007 1.00 96.06 94 GLU A N 1
ATOM 747 C CA . GLU A 1 94 ? 0.575 3.847 14.865 1.00 96.06 94 GLU A CA 1
ATOM 748 C C . GLU A 1 94 ? -0.365 4.971 15.330 1.00 96.06 94 GLU A C 1
ATOM 750 O O . GLU A 1 94 ? -0.230 5.457 16.446 1.00 96.06 94 GLU A O 1
ATOM 755 N N . GLN A 1 95 ? -1.339 5.349 14.500 1.00 95.25 95 GLN A N 1
ATOM 756 C CA . GLN A 1 95 ? -2.369 6.342 14.824 1.00 95.25 95 GLN A CA 1
ATOM 757 C C . GLN A 1 95 ? -3.626 5.738 15.481 1.00 95.25 95 GLN A C 1
ATOM 759 O O . GLN A 1 95 ? -4.645 6.415 15.577 1.00 95.25 95 GLN A O 1
ATOM 764 N N . GLU A 1 96 ? -3.597 4.457 15.866 1.00 94.56 96 GLU A N 1
ATOM 765 C CA . GLU A 1 96 ? -4.733 3.724 16.457 1.00 94.56 96 GLU A CA 1
ATOM 766 C C . GLU A 1 96 ? -6.013 3.694 15.590 1.00 94.56 96 GLU A C 1
ATOM 768 O O . GLU A 1 96 ? -7.106 3.376 16.063 1.00 94.56 96 GLU A O 1
ATOM 773 N N . MET A 1 97 ? -5.893 3.951 14.285 1.00 94.06 97 MET A N 1
ATOM 774 C CA . MET A 1 97 ? -7.024 3.982 13.350 1.00 94.06 97 MET A CA 1
ATOM 775 C C . MET A 1 97 ? -7.483 2.581 12.931 1.00 94.06 97 MET A C 1
ATOM 777 O O . MET A 1 97 ? -8.632 2.395 12.545 1.00 94.06 97 MET A O 1
ATOM 781 N N . VAL A 1 98 ? -6.589 1.588 12.979 1.00 94.62 98 VAL A N 1
ATOM 782 C CA . VAL A 1 98 ? -6.879 0.184 12.644 1.00 94.62 98 VAL A CA 1
ATOM 783 C C . VAL A 1 98 ? -6.151 -0.766 13.593 1.00 94.62 98 VAL A C 1
ATOM 785 O O . VAL A 1 98 ? -5.104 -0.432 14.147 1.00 94.62 98 VAL A O 1
ATOM 788 N N . LEU A 1 99 ? -6.661 -1.993 13.725 1.00 93.88 99 LEU A N 1
ATOM 789 C CA . LEU A 1 99 ? -6.003 -3.047 14.502 1.00 93.88 99 LEU A CA 1
ATOM 790 C C . LEU A 1 99 ? -4.659 -3.461 13.886 1.00 93.88 99 LEU A C 1
ATOM 792 O O . LEU A 1 99 ? -4.522 -3.604 12.669 1.00 93.88 99 LEU A O 1
ATOM 796 N N . THR A 1 100 ? -3.698 -3.813 14.745 1.00 95.38 100 THR A N 1
ATOM 797 C CA . THR A 1 100 ? -2.405 -4.397 14.334 1.00 95.38 100 THR A CA 1
ATOM 798 C C . THR A 1 100 ? -2.557 -5.668 13.482 1.00 95.38 100 THR A C 1
ATOM 800 O O . THR A 1 100 ? -1.764 -5.926 12.572 1.00 95.38 100 THR A O 1
ATOM 803 N N . THR A 1 101 ? -3.627 -6.439 13.707 1.00 96.00 101 THR A N 1
ATOM 804 C CA . THR A 1 101 ? -3.950 -7.655 12.946 1.00 96.00 101 THR A CA 1
ATOM 805 C C . THR A 1 101 ? -4.159 -7.372 11.459 1.00 96.00 101 THR A C 1
ATOM 807 O O . THR A 1 101 ? -3.724 -8.171 10.627 1.00 96.00 101 THR A O 1
ATOM 810 N N . VAL A 1 102 ? -4.734 -6.214 11.112 1.00 96.06 102 VAL A N 1
ATOM 811 C CA . VAL A 1 102 ? -4.919 -5.772 9.724 1.00 96.06 102 VAL A CA 1
ATOM 812 C C . VAL A 1 102 ? -3.553 -5.652 9.057 1.00 96.06 102 VAL A C 1
ATOM 814 O O . VAL A 1 102 ? -3.271 -6.374 8.102 1.00 96.06 102 VAL A O 1
ATOM 817 N N . TYR A 1 103 ? -2.649 -4.840 9.612 1.00 96.81 103 TYR A N 1
ATOM 818 C CA . TYR A 1 103 ? -1.298 -4.667 9.070 1.00 96.81 103 TYR A CA 1
ATOM 819 C C . TYR A 1 103 ? -0.515 -5.988 8.997 1.00 96.81 103 TYR A C 1
ATOM 821 O O . TYR A 1 103 ? 0.100 -6.285 7.968 1.00 96.81 103 TYR A O 1
ATOM 829 N N . HIS A 1 104 ? -0.557 -6.811 10.049 1.00 97.19 104 HIS A N 1
ATOM 830 C CA . HIS A 1 104 ? 0.109 -8.114 10.065 1.00 97.19 104 HIS A CA 1
ATOM 831 C C . HIS A 1 104 ? -0.392 -9.043 8.960 1.00 97.19 104 HIS A C 1
ATOM 833 O O . HIS A 1 104 ? 0.429 -9.660 8.278 1.00 97.19 104 HIS A O 1
ATOM 839 N N . SER A 1 105 ? -1.704 -9.086 8.714 1.00 97.44 105 SER A N 1
ATOM 840 C CA . SER A 1 105 ? -2.263 -9.877 7.618 1.00 97.44 105 SER A CA 1
ATOM 841 C C . SER A 1 105 ? -1.703 -9.426 6.263 1.00 97.44 105 SER A C 1
ATOM 843 O O . SER A 1 105 ? -1.282 -10.258 5.461 1.00 97.44 105 SER A O 1
ATOM 845 N N . LEU A 1 106 ? -1.562 -8.119 6.022 1.00 97.75 106 LEU A N 1
ATOM 846 C CA . LEU A 1 106 ? -1.028 -7.591 4.761 1.00 97.75 106 LEU A CA 1
ATOM 847 C C . LEU A 1 106 ? 0.446 -7.950 4.538 1.00 97.75 106 LEU A C 1
ATOM 849 O O . LEU A 1 106 ? 0.876 -8.095 3.391 1.00 97.75 106 LEU A O 1
ATOM 853 N N . LYS A 1 107 ? 1.230 -8.138 5.609 1.00 97.44 107 LYS A N 1
ATOM 854 C CA . LYS A 1 107 ? 2.629 -8.588 5.505 1.00 97.44 107 LYS A CA 1
ATOM 855 C C . LYS A 1 107 ? 2.761 -10.007 4.947 1.00 97.44 107 LYS A C 1
ATOM 857 O O . LYS A 1 107 ? 3.828 -10.330 4.435 1.00 97.44 107 LYS A O 1
ATOM 862 N N . THR A 1 108 ? 1.707 -10.822 5.016 1.00 97.62 108 THR A N 1
ATOM 863 C CA . THR A 1 108 ? 1.703 -12.194 4.477 1.00 97.62 108 THR A CA 1
ATOM 864 C C . THR A 1 108 ? 1.684 -12.233 2.945 1.00 97.62 108 THR A C 1
ATOM 866 O O . THR A 1 108 ? 2.006 -13.257 2.343 1.00 97.62 108 THR A O 1
ATOM 869 N N . VAL A 1 109 ? 1.337 -11.123 2.282 1.00 96.88 109 VAL A N 1
ATOM 870 C CA . VAL A 1 109 ? 1.334 -11.040 0.818 1.00 96.88 109 VAL A CA 1
ATOM 871 C C . VAL A 1 109 ? 2.770 -10.906 0.309 1.00 96.88 109 VAL A C 1
ATOM 873 O O . VAL A 1 109 ? 3.392 -9.845 0.402 1.00 96.88 109 VAL A O 1
ATOM 876 N N . ILE A 1 110 ? 3.284 -11.997 -0.257 1.00 94.00 110 ILE A N 1
ATOM 877 C CA . ILE A 1 110 ? 4.605 -12.063 -0.893 1.00 94.00 110 ILE A CA 1
ATOM 878 C C . ILE A 1 110 ? 4.603 -11.219 -2.174 1.00 94.00 110 ILE A C 1
ATOM 880 O O . ILE A 1 110 ? 3.599 -11.168 -2.887 1.00 94.00 110 ILE A O 1
ATOM 884 N N . GLY A 1 111 ? 5.722 -10.557 -2.471 1.00 92.69 111 GLY A N 1
ATOM 885 C CA . GLY A 1 111 ? 5.904 -9.803 -3.713 1.00 92.69 111 GLY A CA 1
ATOM 886 C C . GLY A 1 111 ? 5.834 -10.679 -4.970 1.00 92.69 111 GLY A C 1
ATOM 887 O O . GLY A 1 111 ? 6.007 -11.896 -4.914 1.00 92.69 111 GLY A O 1
ATOM 888 N N . LEU A 1 112 ? 5.589 -10.046 -6.116 1.00 93.56 112 LEU A N 1
ATOM 889 C CA . LEU A 1 112 ? 5.668 -10.696 -7.423 1.00 93.56 112 LEU A CA 1
ATOM 890 C C . LEU A 1 112 ? 7.095 -11.212 -7.667 1.00 93.56 112 LEU A C 1
ATOM 892 O O . LEU A 1 112 ? 8.071 -10.488 -7.436 1.00 93.56 112 LEU A O 1
ATOM 896 N N . GLN A 1 113 ? 7.204 -12.455 -8.132 1.00 91.12 113 GLN A N 1
ATOM 897 C CA . GLN A 1 113 ? 8.472 -13.142 -8.392 1.00 91.12 113 GLN A CA 1
ATOM 898 C C . GLN A 1 113 ? 8.882 -12.986 -9.864 1.00 91.12 113 GLN A C 1
ATOM 900 O O . GLN A 1 113 ? 8.025 -12.957 -10.744 1.00 91.12 113 GLN A O 1
ATOM 905 N N . PHE A 1 114 ? 10.191 -12.872 -10.122 1.00 88.94 114 PHE A N 1
ATOM 906 C CA . PHE A 1 114 ? 10.738 -12.721 -11.479 1.00 88.94 114 PHE A CA 1
ATOM 907 C C . PHE A 1 114 ? 10.301 -13.878 -12.380 1.00 88.94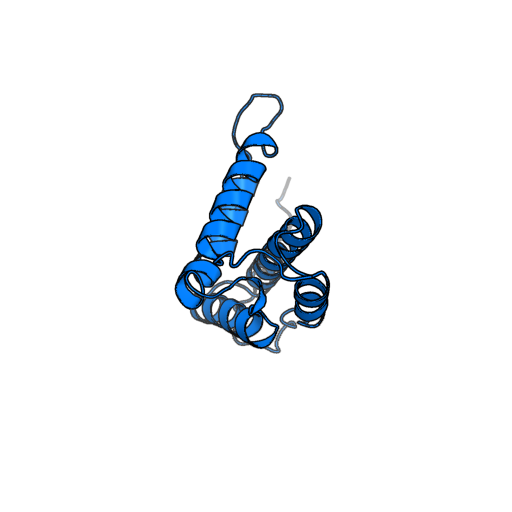 114 PHE A C 1
ATOM 909 O O . PHE A 1 114 ? 10.381 -15.033 -11.958 1.00 88.94 114 PHE A O 1
ATOM 916 N N . GLY A 1 115 ? 9.829 -13.569 -13.591 1.00 84.81 115 GLY A N 1
ATOM 917 C CA . GLY A 1 115 ? 9.445 -14.573 -14.592 1.00 84.81 115 GLY A CA 1
ATOM 918 C C . GLY A 1 115 ? 8.254 -15.465 -14.212 1.00 84.81 115 GLY A C 1
ATOM 919 O O . GLY A 1 115 ? 7.993 -16.453 -14.887 1.00 84.81 115 GLY A O 1
ATOM 920 N N . ARG A 1 116 ? 7.533 -15.154 -13.125 1.00 85.19 116 ARG A N 1
ATOM 921 C CA . ARG A 1 116 ? 6.389 -15.947 -12.630 1.00 85.19 116 ARG A CA 1
ATOM 922 C C . ARG A 1 116 ? 5.058 -15.204 -12.719 1.00 85.19 116 ARG A C 1
ATOM 924 O O . ARG A 1 116 ? 4.067 -15.638 -12.139 1.00 85.19 116 ARG A O 1
ATOM 931 N N . THR A 1 117 ? 5.050 -14.047 -13.373 1.00 88.69 117 THR A N 1
ATOM 932 C CA . THR A 1 117 ? 3.905 -13.133 -13.439 1.00 88.69 117 THR A CA 1
ATOM 933 C C . THR A 1 117 ? 3.883 -12.436 -14.797 1.00 88.69 117 THR A C 1
ATOM 935 O O . THR A 1 117 ? 4.965 -12.213 -15.337 1.00 88.69 117 THR A O 1
ATOM 938 N N . PRO A 1 118 ? 2.714 -12.015 -15.310 1.00 88.12 118 PRO A N 1
ATOM 939 C CA . PRO A 1 118 ? 2.613 -11.286 -16.579 1.00 88.12 118 PRO A CA 1
ATOM 940 C C . PRO A 1 118 ? 3.080 -9.820 -16.494 1.00 88.12 118 PRO A C 1
ATOM 942 O O . PRO A 1 118 ? 3.075 -9.116 -17.498 1.00 88.12 118 PRO A O 1
ATOM 945 N N . ALA A 1 119 ? 3.476 -9.341 -15.310 1.00 88.50 119 ALA A N 1
ATOM 946 C CA . ALA A 1 119 ? 4.004 -7.993 -15.137 1.00 88.50 119 ALA A CA 1
ATOM 947 C C . ALA A 1 119 ? 5.278 -7.785 -15.980 1.00 88.50 119 ALA A C 1
ATOM 949 O O . ALA A 1 119 ? 6.177 -8.627 -15.901 1.00 88.50 119 ALA A O 1
ATOM 950 N N . PRO A 1 120 ? 5.405 -6.661 -16.711 1.00 87.19 120 PRO A N 1
ATOM 951 C CA . PRO A 1 120 ? 6.610 -6.365 -17.478 1.00 87.19 120 PRO A CA 1
ATOM 952 C C . PRO A 1 120 ? 7.871 -6.352 -16.607 1.00 87.19 120 PRO A C 1
ATOM 954 O O . PRO A 1 120 ? 7.841 -5.942 -15.439 1.00 87.19 120 PRO A O 1
ATOM 957 N N . GLU A 1 121 ? 8.998 -6.744 -17.191 1.00 89.94 121 GLU A N 1
ATOM 958 C CA . GLU A 1 121 ? 10.323 -6.519 -16.613 1.00 89.94 121 GLU A CA 1
ATOM 959 C C . GLU A 1 121 ? 10.937 -5.258 -17.235 1.00 89.94 121 GLU A C 1
ATOM 961 O O . GLU A 1 121 ? 10.600 -4.872 -18.351 1.00 89.94 121 GLU A O 1
ATOM 966 N N . THR A 1 122 ? 11.800 -4.578 -16.485 1.00 81.81 122 THR A N 1
ATOM 967 C CA . THR A 1 122 ? 12.579 -3.441 -16.993 1.00 81.81 122 THR A CA 1
ATOM 968 C C . THR A 1 122 ? 13.952 -3.918 -17.424 1.00 81.81 122 THR A C 1
ATOM 970 O O . THR A 1 122 ? 14.532 -4.761 -16.732 1.00 81.81 122 THR A O 1
ATOM 973 N N . ASP A 1 123 ? 14.489 -3.327 -18.489 1.00 77.00 123 ASP A N 1
ATOM 974 C CA . ASP A 1 123 ? 15.852 -3.611 -18.925 1.00 77.00 123 ASP A CA 1
ATOM 975 C C . ASP A 1 123 ? 16.865 -3.327 -17.802 1.00 77.00 123 ASP A C 1
ATOM 977 O O . ASP A 1 123 ? 16.664 -2.409 -16.991 1.00 77.00 123 ASP A O 1
ATOM 981 N N . PRO A 1 124 ? 17.950 -4.116 -17.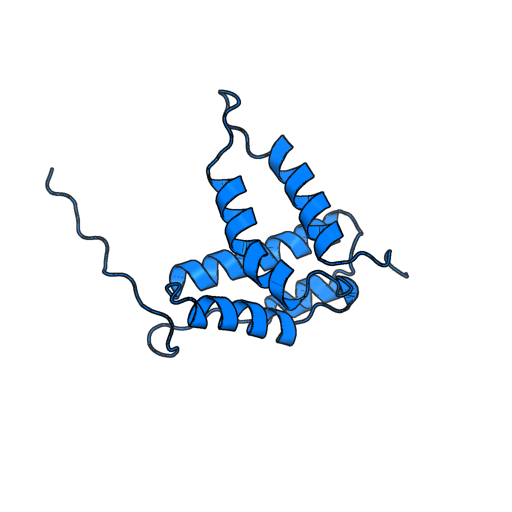713 1.00 77.19 124 PRO A N 1
ATOM 982 C CA . PRO A 1 124 ? 19.044 -3.830 -16.799 1.00 77.19 124 PRO A CA 1
ATOM 983 C C . PRO A 1 124 ? 19.588 -2.419 -17.036 1.00 77.19 124 PRO A C 1
ATOM 985 O O . PRO A 1 124 ? 19.809 -2.015 -18.175 1.00 77.19 124 PRO A O 1
ATOM 988 N N . ILE A 1 125 ? 19.843 -1.677 -15.956 1.00 77.62 125 ILE A N 1
ATOM 989 C CA . ILE A 1 125 ? 20.528 -0.384 -16.054 1.00 77.62 125 ILE A CA 1
ATOM 990 C C . ILE A 1 125 ? 21.963 -0.667 -16.510 1.00 77.62 125 ILE A C 1
ATOM 992 O O . ILE A 1 125 ? 22.736 -1.272 -15.764 1.00 77.62 125 ILE A O 1
ATOM 996 N N . THR A 1 126 ? 22.314 -0.252 -17.725 1.00 79.38 126 THR A N 1
ATOM 997 C CA . THR A 1 126 ? 23.692 -0.306 -18.220 1.00 79.38 126 THR A CA 1
ATOM 998 C C . THR A 1 126 ? 24.496 0.879 -17.675 1.00 79.38 126 THR A C 1
ATOM 1000 O O . THR A 1 126 ? 23.919 1.948 -17.449 1.00 79.38 126 THR A O 1
ATOM 1003 N N . PRO A 1 127 ? 25.813 0.729 -17.447 1.00 80.44 127 PRO A N 1
ATOM 1004 C CA . PRO A 1 127 ? 26.674 1.854 -17.093 1.00 80.44 127 PRO A CA 1
ATOM 1005 C C . PRO A 1 127 ? 26.572 2.975 -18.134 1.00 80.44 127 PRO A C 1
ATOM 1007 O O . PRO A 1 127 ? 26.492 2.702 -19.330 1.00 80.44 127 PRO A O 1
ATOM 1010 N N . VAL A 1 128 ? 26.578 4.226 -17.673 1.00 81.75 128 VAL A N 1
ATOM 1011 C CA . VAL A 1 128 ? 26.754 5.389 -18.552 1.00 81.75 128 VAL A CA 1
ATOM 1012 C C . VAL A 1 128 ? 28.254 5.526 -18.804 1.00 81.75 128 VAL A C 1
ATOM 1014 O O . VAL A 1 128 ? 29.026 5.529 -17.844 1.00 81.75 128 VAL A O 1
ATOM 1017 N N . GLU A 1 129 ? 28.669 5.578 -20.070 1.00 70.56 129 GLU A N 1
ATOM 1018 C CA . GLU A 1 129 ? 30.061 5.874 -20.429 1.00 70.56 129 GLU A CA 1
ATOM 1019 C C . GLU A 1 129 ? 30.437 7.270 -19.899 1.00 70.56 129 GLU A C 1
ATOM 1021 O O . GLU A 1 129 ? 29.633 8.200 -19.981 1.00 70.56 129 GLU A O 1
ATOM 1026 N N . ALA A 1 130 ? 31.609 7.362 -19.264 1.00 72.69 130 ALA A N 1
ATOM 1027 C CA . ALA A 1 130 ? 32.067 8.527 -18.502 1.00 72.69 130 ALA A CA 1
ATOM 1028 C C . ALA A 1 130 ? 32.515 9.703 -19.381 1.00 72.69 130 ALA A C 1
ATOM 1030 O O . ALA A 1 130 ? 33.072 9.446 -20.472 1.00 72.69 130 ALA A O 1
#